Protein AF-Q5SN78-F1 (afdb_monomer_lite)

Secondary structure (DSSP, 8-state):
--HHHHHHHHHHHHHHHHHHHHHHHHHHHHHHHTPPPPPEEEEEEEEEES-SPPPGGGTTT-----PPPEEEEEEEEEEEPTTEEEEE-S--TT-EEEEEETTEEEEEEEPPPEEEE--SSS-EEEEEEEEEEEE--TT----HHHHHHHHHHHHHHS----EEEE-----EEEE-

pLDDT: mean 75.02, std 12.06, range [42.91, 91.19]

Structure (mmCIF, N/CA/C/O backbone):
data_AF-Q5SN78-F1
#
_entry.id   AF-Q5SN78-F1
#
loop_
_atom_site.group_PDB
_atom_site.id
_atom_site.type_symbol
_atom_site.label_atom_id
_atom_site.label_alt_id
_atom_site.label_comp_id
_atom_site.label_asym_id
_atom_site.label_entity_id
_atom_site.label_seq_id
_atom_site.pdbx_PDB_ins_code
_atom_site.Cartn_x
_atom_site.Cartn_y
_atom_site.Cartn_z
_atom_site.occupancy
_atom_site.B_iso_or_equiv
_atom_site.auth_seq_id
_atom_site.auth_comp_id
_atom_site.auth_asym_id
_atom_site.auth_atom_id
_atom_site.pdbx_PDB_model_num
ATOM 1 N N . MET A 1 1 ? 40.122 16.146 -62.791 1.00 51.25 1 MET A N 1
ATOM 2 C CA . MET A 1 1 ? 39.375 14.891 -62.563 1.00 51.25 1 MET A CA 1
ATOM 3 C C . MET A 1 1 ? 39.055 14.789 -61.069 1.00 51.25 1 MET A C 1
ATOM 5 O O . MET A 1 1 ? 39.635 13.968 -60.386 1.00 51.25 1 MET A O 1
ATOM 9 N N . THR A 1 2 ? 38.239 15.705 -60.532 1.00 56.12 2 THR A N 1
ATOM 10 C CA . THR A 1 2 ? 38.020 15.846 -59.067 1.00 56.12 2 THR A CA 1
ATOM 11 C C . THR A 1 2 ? 36.583 16.238 -58.711 1.00 56.12 2 THR A C 1
ATOM 13 O O . THR A 1 2 ? 36.059 15.780 -57.708 1.00 56.12 2 THR A O 1
ATOM 16 N N . LYS A 1 3 ? 35.892 16.979 -59.590 1.00 57.31 3 LYS A N 1
ATOM 17 C CA . LYS A 1 3 ? 34.516 17.461 -59.366 1.00 57.31 3 LYS A CA 1
ATOM 18 C C . LYS A 1 3 ? 33.502 16.355 -59.019 1.00 57.31 3 LYS A C 1
ATOM 20 O O . LYS A 1 3 ? 32.690 16.543 -58.132 1.00 57.31 3 LYS A O 1
ATOM 25 N N . SER A 1 4 ? 33.601 15.185 -59.658 1.00 60.88 4 SER A N 1
ATOM 26 C CA . SER A 1 4 ? 32.690 14.053 -59.405 1.00 60.88 4 SER A CA 1
ATOM 27 C C . SER A 1 4 ? 32.893 13.370 -58.045 1.00 60.88 4 SER A C 1
ATOM 29 O O . SER A 1 4 ? 31.996 12.670 -57.587 1.00 60.88 4 SER A O 1
ATOM 31 N N . ASP A 1 5 ? 34.068 13.519 -57.433 1.00 63.31 5 ASP A N 1
ATOM 32 C CA . ASP A 1 5 ? 34.442 12.851 -56.180 1.00 63.31 5 ASP A CA 1
ATOM 33 C C . ASP A 1 5 ? 34.016 13.701 -54.965 1.00 63.31 5 ASP A C 1
ATOM 35 O O . ASP A 1 5 ? 33.587 13.187 -53.932 1.00 63.31 5 ASP A O 1
ATOM 39 N N . ASP A 1 6 ? 34.045 15.027 -55.125 1.00 66.56 6 ASP A N 1
ATOM 40 C CA . ASP A 1 6 ? 33.576 15.985 -54.120 1.00 66.56 6 ASP A CA 1
ATOM 41 C C . ASP A 1 6 ? 32.041 15.985 -54.012 1.00 66.56 6 ASP A C 1
ATOM 43 O O . ASP A 1 6 ? 31.504 15.945 -52.904 1.00 66.56 6 ASP A O 1
ATOM 47 N N . ASP A 1 7 ? 31.333 15.908 -55.147 1.00 66.00 7 ASP A N 1
ATOM 48 C CA . ASP A 1 7 ? 29.868 15.801 -55.174 1.00 66.00 7 ASP A CA 1
ATOM 49 C C . ASP A 1 7 ? 29.386 14.495 -54.504 1.00 66.00 7 ASP A C 1
ATOM 51 O O . ASP A 1 7 ? 28.412 14.498 -53.752 1.00 66.00 7 ASP A O 1
ATOM 55 N N . LEU A 1 8 ? 30.104 13.377 -54.687 1.00 72.88 8 LEU A N 1
ATOM 56 C CA . LEU A 1 8 ? 29.766 12.091 -54.064 1.00 72.88 8 LEU A CA 1
ATOM 57 C C . LEU A 1 8 ? 29.957 12.111 -52.537 1.00 72.88 8 LEU A C 1
ATOM 59 O O . LEU A 1 8 ? 29.119 11.583 -51.800 1.00 72.88 8 LEU A O 1
ATOM 63 N N . LYS A 1 9 ? 31.023 12.756 -52.043 1.00 71.69 9 LYS A N 1
ATOM 64 C CA . LYS A 1 9 ? 31.276 12.927 -50.600 1.00 71.69 9 LYS A CA 1
ATOM 65 C C . LYS A 1 9 ? 30.211 13.803 -49.941 1.00 71.69 9 LYS A C 1
ATOM 67 O O . LYS A 1 9 ? 29.793 13.492 -48.826 1.00 71.69 9 LYS A O 1
ATOM 72 N N . CYS A 1 10 ? 29.719 14.832 -50.635 1.00 74.62 10 CYS A N 1
ATOM 73 C CA . CYS A 1 10 ? 28.644 15.697 -50.144 1.00 74.62 10 CYS A CA 1
ATOM 74 C C . CYS A 1 10 ? 27.327 14.952 -49.883 1.00 74.62 10 CYS A C 1
ATOM 76 O O . CYS A 1 10 ? 26.598 15.350 -48.980 1.00 74.62 10 CYS A O 1
ATOM 78 N N . PHE A 1 11 ? 27.032 13.868 -50.609 1.00 77.19 11 PHE A N 1
ATOM 79 C CA . PHE A 1 11 ? 25.847 13.037 -50.353 1.00 77.19 11 PHE A CA 1
ATOM 80 C C . PHE A 1 11 ? 26.132 11.867 -49.411 1.00 77.19 11 PHE A C 1
ATOM 82 O O . PHE A 1 11 ? 25.326 11.567 -48.534 1.00 77.19 11 PHE A O 1
ATOM 89 N N . TYR A 1 12 ? 27.280 11.209 -49.555 1.00 82.12 12 TYR A N 1
ATOM 90 C CA . TYR A 1 12 ? 27.589 10.002 -48.792 1.00 82.12 12 TYR A CA 1
ATOM 91 C C . TYR A 1 12 ? 27.860 10.289 -47.310 1.00 82.12 12 TYR A C 1
ATOM 93 O O . TYR A 1 12 ? 27.346 9.590 -46.439 1.00 82.12 12 TYR A O 1
ATOM 101 N N . VAL A 1 13 ? 28.619 11.345 -47.006 1.00 83.56 13 VAL A N 1
ATOM 102 C CA . VAL A 1 13 ? 28.973 11.709 -45.627 1.00 83.56 13 VAL A CA 1
ATOM 103 C C . VAL A 1 13 ? 27.740 11.997 -44.756 1.00 83.56 13 VAL A C 1
ATOM 105 O O . VAL A 1 13 ? 27.656 11.384 -43.692 1.00 83.56 13 VAL A O 1
ATOM 108 N N . PRO A 1 14 ? 26.755 12.835 -45.153 1.00 85.56 14 PRO A N 1
ATOM 109 C CA . PRO A 1 14 ? 25.571 13.072 -44.325 1.00 85.56 14 PRO A CA 1
ATOM 110 C C . PRO A 1 14 ? 24.673 11.836 -44.188 1.00 85.56 14 PRO A C 1
ATOM 112 O O . PRO A 1 14 ? 24.062 11.637 -43.143 1.00 85.56 14 PRO A O 1
ATOM 115 N N . ILE A 1 15 ? 24.598 10.977 -45.210 1.00 87.38 15 ILE A N 1
ATOM 116 C CA . ILE A 1 15 ? 23.815 9.736 -45.126 1.00 87.38 15 ILE A CA 1
ATOM 117 C C . ILE A 1 15 ? 24.444 8.789 -44.102 1.00 87.38 15 ILE A C 1
ATOM 119 O O . ILE A 1 15 ? 23.751 8.271 -43.226 1.00 87.38 15 ILE A O 1
ATOM 123 N N . VAL A 1 16 ? 25.764 8.597 -44.168 1.00 89.50 16 VAL A N 1
ATOM 124 C CA . VAL A 1 16 ? 26.482 7.736 -43.224 1.00 89.50 16 VAL A CA 1
ATOM 125 C C . VAL A 1 16 ? 26.392 8.286 -41.807 1.00 89.50 16 VAL A C 1
ATOM 127 O O . VAL A 1 16 ? 26.114 7.515 -40.893 1.00 89.50 16 VAL A O 1
ATOM 130 N N . THR A 1 17 ? 26.558 9.595 -41.600 1.00 88.56 17 THR A N 1
ATOM 131 C CA . THR A 1 17 ? 26.444 10.187 -40.258 1.00 88.56 17 THR A CA 1
ATOM 132 C C . THR A 1 17 ? 25.030 10.084 -39.696 1.00 88.56 17 THR A C 1
ATOM 134 O O . THR A 1 17 ? 24.891 9.802 -38.509 1.00 88.56 17 THR A O 1
ATOM 137 N N . MET A 1 18 ? 23.985 10.221 -40.519 1.00 89.88 18 MET A N 1
ATOM 138 C CA . MET A 1 18 ? 22.593 10.018 -40.094 1.00 89.88 18 MET A CA 1
ATOM 139 C C . MET A 1 18 ? 22.316 8.570 -39.687 1.00 89.88 18 MET A C 1
ATOM 141 O O . MET A 1 18 ? 21.693 8.334 -38.653 1.00 89.88 18 MET A O 1
ATOM 145 N N . ILE A 1 19 ? 22.811 7.595 -40.455 1.00 91.19 19 ILE A N 1
ATOM 146 C CA . ILE A 1 19 ? 22.688 6.173 -40.107 1.00 91.19 19 ILE A CA 1
ATOM 147 C C . ILE A 1 19 ? 23.429 5.888 -38.798 1.00 91.19 19 ILE A C 1
ATOM 149 O O . ILE A 1 19 ? 22.890 5.215 -37.919 1.00 91.19 19 ILE A O 1
ATOM 153 N N . LEU A 1 20 ? 24.642 6.417 -38.634 1.00 91.19 20 LEU A N 1
ATOM 154 C CA . LEU A 1 20 ? 25.440 6.241 -37.420 1.00 91.19 20 LEU A CA 1
ATOM 155 C C . LEU A 1 20 ? 24.748 6.873 -36.206 1.00 91.19 20 LEU A C 1
ATOM 157 O O . LEU A 1 20 ? 24.617 6.221 -35.175 1.00 91.19 20 LEU A O 1
ATOM 161 N N . ALA A 1 21 ? 24.228 8.093 -36.350 1.00 89.00 21 ALA A N 1
ATOM 162 C CA . ALA A 1 21 ? 23.476 8.783 -35.308 1.00 89.00 21 ALA A CA 1
ATOM 163 C C . ALA A 1 21 ? 22.191 8.032 -34.930 1.00 89.00 21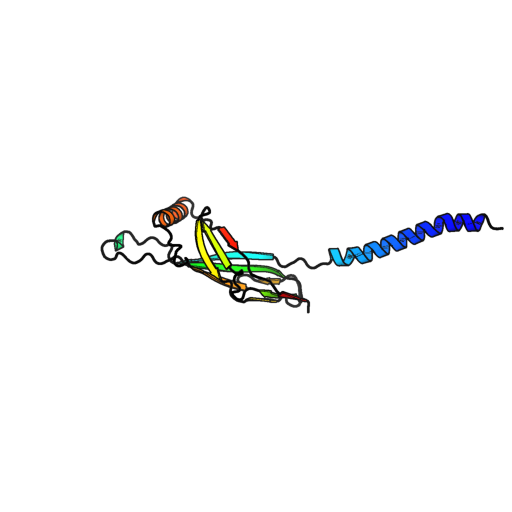 ALA A C 1
ATOM 165 O O . ALA A 1 21 ? 21.888 7.913 -33.746 1.00 89.00 21 ALA A O 1
ATOM 166 N N . PHE A 1 22 ? 21.467 7.477 -35.905 1.00 91.00 22 PHE A N 1
ATOM 167 C CA . PHE A 1 22 ? 20.277 6.668 -35.648 1.00 91.00 22 PHE A CA 1
ATOM 168 C C . PHE A 1 22 ? 20.617 5.374 -34.903 1.00 91.00 22 PHE A C 1
ATOM 170 O O . PHE A 1 22 ? 19.959 5.050 -33.921 1.00 91.00 22 PHE A O 1
ATOM 177 N N . ASN A 1 23 ? 21.674 4.662 -35.306 1.00 88.06 23 ASN A N 1
ATOM 178 C CA . ASN A 1 23 ? 22.122 3.463 -34.594 1.00 88.06 23 ASN A CA 1
ATOM 179 C C . ASN A 1 23 ? 22.551 3.794 -33.159 1.00 88.06 23 ASN A C 1
ATOM 181 O O . ASN A 1 23 ? 22.150 3.096 -32.233 1.00 88.06 23 ASN A O 1
ATOM 185 N N . VAL A 1 24 ? 23.301 4.882 -32.958 1.00 88.44 24 VAL A N 1
ATOM 186 C CA . VAL A 1 24 ? 23.676 5.360 -31.618 1.00 88.44 24 VAL A CA 1
ATOM 187 C C . VAL A 1 24 ? 22.431 5.698 -30.795 1.00 88.44 24 VAL A C 1
ATOM 189 O O . VAL A 1 24 ? 22.330 5.273 -29.648 1.00 88.44 24 VAL A O 1
ATOM 192 N N . LEU A 1 25 ? 21.453 6.394 -31.379 1.00 87.12 25 LEU A N 1
ATOM 193 C CA . LEU A 1 25 ? 20.190 6.711 -30.714 1.00 87.12 25 LEU A CA 1
ATOM 194 C C . LEU A 1 25 ? 19.427 5.442 -30.316 1.00 87.12 25 LEU A C 1
ATOM 196 O O . LEU A 1 25 ? 18.980 5.340 -29.181 1.00 87.12 25 LEU A O 1
ATOM 200 N N . VAL A 1 26 ? 19.314 4.459 -31.210 1.00 85.06 26 VAL A N 1
ATOM 201 C CA . VAL A 1 26 ? 18.657 3.174 -30.929 1.00 85.06 26 VAL A CA 1
ATOM 202 C C . VAL A 1 26 ? 19.376 2.431 -29.801 1.00 85.06 26 VAL A C 1
ATOM 204 O O . VAL A 1 26 ? 18.722 1.988 -28.862 1.00 85.06 26 VAL A O 1
ATOM 207 N N . PHE A 1 27 ? 20.709 2.367 -29.822 1.00 83.12 27 PHE A N 1
ATOM 208 C CA . PHE A 1 27 ? 21.501 1.751 -28.750 1.00 83.12 27 PHE A CA 1
ATOM 209 C C . PHE A 1 27 ? 21.334 2.446 -27.393 1.00 83.12 27 PHE A C 1
ATOM 211 O O . PHE A 1 27 ? 21.408 1.785 -26.360 1.00 83.12 27 PHE A O 1
ATOM 218 N N . ILE A 1 28 ? 21.100 3.760 -27.382 1.00 79.81 28 ILE A N 1
ATOM 219 C CA . ILE A 1 28 ? 20.840 4.520 -26.153 1.00 79.81 28 ILE A CA 1
ATOM 220 C C . ILE A 1 28 ? 19.390 4.334 -25.682 1.00 79.81 28 ILE A C 1
ATOM 222 O O . ILE A 1 28 ? 19.147 4.232 -24.483 1.00 79.81 28 ILE A O 1
ATOM 226 N N . VAL A 1 29 ? 18.423 4.286 -26.600 1.00 80.06 29 VAL A N 1
ATOM 227 C CA . VAL A 1 29 ? 16.986 4.275 -26.280 1.00 80.06 29 VAL A CA 1
ATOM 228 C C . VAL A 1 29 ? 16.472 2.878 -25.922 1.00 80.06 29 VAL A C 1
ATOM 230 O O . VAL A 1 29 ? 15.678 2.760 -24.991 1.00 80.06 29 VAL A O 1
ATOM 233 N N . LEU A 1 30 ? 16.937 1.822 -26.597 1.00 72.56 30 LEU A N 1
ATOM 234 C CA . LEU A 1 30 ? 16.543 0.434 -26.313 1.00 72.56 30 LEU A CA 1
ATOM 235 C C . LEU A 1 30 ? 16.642 0.056 -24.821 1.00 72.56 30 LEU A C 1
ATOM 237 O O . LEU A 1 30 ? 15.627 -0.351 -24.259 1.00 72.56 30 LEU A O 1
ATOM 241 N N . PRO A 1 31 ? 17.775 0.268 -24.119 1.00 66.44 31 PRO A N 1
ATOM 242 C CA . PRO A 1 31 ? 17.883 -0.101 -22.706 1.00 66.44 31 PRO A CA 1
ATOM 243 C C . PRO A 1 31 ? 17.014 0.757 -21.772 1.00 66.44 31 PRO A C 1
ATOM 245 O O . PRO A 1 31 ? 16.781 0.369 -20.629 1.00 66.44 31 PRO A O 1
ATOM 248 N N . ILE A 1 32 ? 16.548 1.928 -22.219 1.00 66.56 32 ILE A N 1
ATOM 249 C CA . ILE A 1 32 ? 15.644 2.786 -21.439 1.00 66.56 32 ILE A CA 1
ATOM 250 C C . ILE A 1 32 ? 14.211 2.254 -21.524 1.00 66.56 32 ILE A C 1
ATOM 252 O O . ILE A 1 32 ? 13.498 2.273 -20.525 1.00 66.56 32 ILE A O 1
ATOM 256 N N . ILE A 1 33 ? 13.800 1.768 -22.698 1.00 63.34 33 ILE A N 1
ATOM 257 C CA . ILE A 1 33 ? 12.476 1.168 -22.910 1.00 63.34 33 ILE A CA 1
ATOM 258 C C . ILE A 1 33 ? 12.400 -0.210 -22.247 1.00 63.34 33 ILE A C 1
ATOM 260 O O . ILE A 1 33 ? 11.391 -0.533 -21.625 1.00 63.34 33 ILE A O 1
ATOM 264 N N . ASP A 1 34 ? 13.482 -0.986 -22.318 1.00 59.06 34 ASP A N 1
ATOM 265 C CA . ASP A 1 34 ? 13.571 -2.312 -21.703 1.00 59.06 34 ASP A CA 1
ATOM 266 C C . ASP A 1 34 ? 13.830 -2.267 -20.194 1.00 59.06 34 ASP A C 1
ATOM 268 O O . ASP A 1 34 ? 14.024 -3.318 -19.575 1.00 59.06 34 ASP A O 1
ATOM 272 N N . ARG A 1 35 ? 13.820 -1.079 -19.562 1.00 58.47 35 ARG A N 1
ATOM 273 C CA . ARG A 1 35 ? 13.877 -1.029 -18.103 1.00 58.47 35 ARG A CA 1
ATOM 274 C C . ARG A 1 35 ? 12.679 -1.793 -17.546 1.00 58.47 35 ARG A C 1
ATOM 276 O O . ARG A 1 35 ? 11.534 -1.424 -17.825 1.00 58.47 35 ARG A O 1
ATOM 283 N N . PRO A 1 36 ? 12.921 -2.841 -16.746 1.00 60.66 36 PRO A N 1
ATOM 284 C CA . PRO A 1 36 ? 11.836 -3.533 -16.092 1.00 60.66 36 PRO A CA 1
ATOM 285 C C . PRO A 1 36 ? 11.111 -2.520 -15.194 1.00 60.66 36 PRO A C 1
ATOM 287 O O . PRO A 1 36 ? 11.779 -1.780 -14.469 1.00 60.66 36 PRO A O 1
ATOM 290 N N . PRO A 1 37 ? 9.772 -2.431 -15.279 1.00 64.50 37 PRO A N 1
ATOM 291 C CA . PRO A 1 37 ? 9.015 -1.496 -14.463 1.00 64.50 37 PRO A CA 1
ATOM 292 C C . PRO A 1 37 ? 9.266 -1.790 -12.984 1.00 64.50 37 PRO A C 1
ATOM 294 O O . PRO A 1 37 ? 9.364 -2.956 -12.592 1.00 64.50 37 PRO A O 1
ATOM 297 N N . ASP A 1 38 ? 9.364 -0.732 -12.183 1.00 69.69 38 ASP A N 1
ATOM 298 C CA . ASP A 1 38 ? 9.494 -0.864 -10.737 1.00 69.69 38 ASP A CA 1
ATOM 299 C C . ASP A 1 38 ? 8.291 -1.640 -10.169 1.00 69.69 38 ASP A C 1
ATOM 301 O O . ASP A 1 38 ? 7.162 -1.483 -10.658 1.00 69.69 38 ASP A O 1
ATOM 305 N N . PRO A 1 39 ? 8.502 -2.491 -9.148 1.00 74.50 39 PRO A N 1
ATOM 306 C CA . PRO A 1 39 ? 7.413 -3.220 -8.522 1.00 74.50 39 PRO A CA 1
ATOM 307 C C . PRO A 1 39 ? 6.411 -2.247 -7.901 1.00 74.50 39 PRO A C 1
ATOM 309 O O . PRO A 1 39 ? 6.771 -1.270 -7.241 1.00 74.50 39 PRO A O 1
ATOM 312 N N . VAL A 1 40 ? 5.132 -2.540 -8.098 1.00 80.81 40 VAL A N 1
ATOM 313 C CA . VAL A 1 40 ? 4.034 -1.755 -7.543 1.00 80.81 40 VAL A CA 1
ATOM 314 C C . VAL A 1 40 ? 3.663 -2.347 -6.192 1.00 80.81 40 VAL A C 1
ATOM 316 O O . VAL A 1 40 ? 3.288 -3.516 -6.104 1.00 80.81 40 VAL A O 1
ATOM 319 N N . PHE A 1 41 ? 3.750 -1.526 -5.151 1.00 80.44 41 PHE A N 1
ATOM 320 C CA . PHE A 1 41 ? 3.318 -1.872 -3.803 1.00 80.44 41 PHE A CA 1
ATOM 321 C C . PHE A 1 41 ? 1.912 -1.333 -3.565 1.00 80.44 41 PHE A C 1
ATOM 323 O O . PHE A 1 41 ? 1.633 -0.167 -3.849 1.00 80.44 41 PHE A O 1
ATOM 330 N N . SER A 1 42 ? 1.032 -2.160 -3.015 1.00 83.38 42 SER A N 1
ATOM 331 C CA . SER A 1 42 ? -0.309 -1.751 -2.600 1.00 83.38 42 SER A CA 1
ATOM 332 C C . SER A 1 42 ? -0.604 -2.278 -1.207 1.00 83.38 42 SER A C 1
ATOM 334 O O . SER A 1 42 ? -0.283 -3.420 -0.901 1.00 83.38 42 SER A O 1
ATOM 336 N N . VAL A 1 43 ? -1.226 -1.460 -0.363 1.00 86.44 43 VAL A N 1
ATOM 337 C CA . VAL A 1 43 ? -1.623 -1.867 0.988 1.00 86.44 43 VAL A CA 1
ATOM 338 C C . VAL A 1 43 ? -3.118 -2.142 1.010 1.00 86.44 43 VAL A C 1
ATOM 340 O O . VAL A 1 43 ? -3.910 -1.367 0.475 1.00 86.44 43 VAL A O 1
ATOM 343 N N . ARG A 1 44 ? -3.508 -3.244 1.643 1.00 87.38 44 ARG A N 1
ATOM 344 C CA . ARG A 1 44 ? -4.892 -3.686 1.765 1.00 87.38 44 ARG A CA 1
ATOM 345 C C . ARG A 1 44 ? -5.225 -3.965 3.220 1.00 87.38 44 ARG A C 1
ATOM 347 O O . ARG A 1 44 ? -4.528 -4.712 3.896 1.00 87.38 44 ARG A O 1
ATOM 354 N N . LEU A 1 45 ? -6.326 -3.396 3.694 1.00 85.38 45 LEU A N 1
ATOM 355 C CA . LEU A 1 45 ? -6.868 -3.709 5.011 1.00 85.38 45 LEU A CA 1
ATOM 356 C C . LEU A 1 45 ? -7.432 -5.138 5.006 1.00 85.38 45 LEU A C 1
ATOM 358 O O . LEU A 1 45 ? -8.316 -5.447 4.205 1.00 85.38 45 LEU A O 1
ATOM 362 N N . VAL A 1 46 ? -6.909 -6.005 5.873 1.00 85.81 46 VAL A N 1
ATOM 363 C CA . VAL A 1 46 ? -7.316 -7.418 5.983 1.00 85.81 46 VAL A CA 1
ATOM 364 C C . VAL A 1 46 ? -8.122 -7.715 7.240 1.00 85.81 46 VAL A C 1
ATOM 366 O O . VAL A 1 46 ? -8.942 -8.631 7.220 1.00 85.81 46 VAL A O 1
ATOM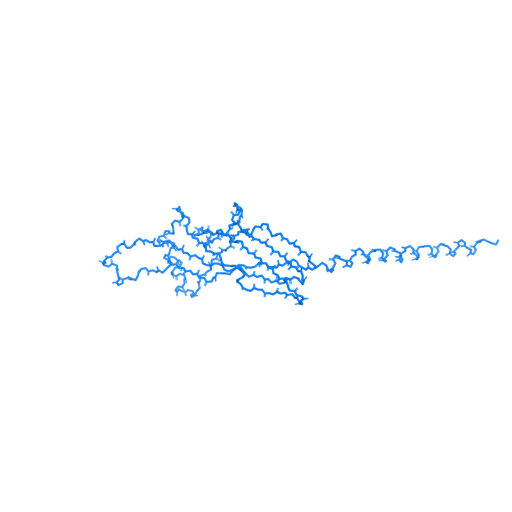 369 N N . GLY A 1 47 ? -7.948 -6.927 8.300 1.00 81.88 47 GLY A N 1
ATOM 370 C CA . GLY A 1 47 ? -8.640 -7.127 9.568 1.00 81.88 47 GLY A CA 1
ATOM 371 C C . GLY A 1 47 ? -8.795 -5.831 10.351 1.00 81.88 47 GLY A C 1
ATOM 372 O O . GLY A 1 47 ? -7.972 -4.922 10.245 1.00 81.88 47 GLY A O 1
ATOM 373 N N . VAL A 1 48 ? -9.877 -5.745 11.123 1.00 83.25 48 VAL A N 1
ATOM 374 C CA . VAL A 1 48 ? -10.093 -4.688 12.113 1.00 83.25 48 VAL A CA 1
ATOM 375 C C . VAL A 1 48 ? -10.602 -5.350 13.382 1.00 83.25 48 VAL A C 1
ATOM 377 O O . VAL A 1 48 ? -11.673 -5.955 13.371 1.00 83.25 48 VAL A O 1
ATOM 380 N N . GLU A 1 49 ? -9.855 -5.212 14.467 1.00 80.31 49 GLU A N 1
ATOM 381 C CA . GLU A 1 49 ? -10.232 -5.691 15.794 1.00 80.31 49 GLU A CA 1
ATOM 382 C C . GLU A 1 49 ? -10.557 -4.504 16.703 1.00 80.31 49 GLU A C 1
ATOM 384 O O . GLU A 1 49 ? -10.024 -3.403 16.549 1.00 80.31 49 GLU A O 1
ATOM 389 N N . GLY A 1 50 ? -11.445 -4.713 17.676 1.00 73.50 50 GLY A N 1
ATOM 390 C CA . GLY A 1 50 ? -11.722 -3.706 18.698 1.00 73.50 50 GLY A CA 1
ATOM 391 C C . GLY A 1 50 ? -12.464 -2.472 18.180 1.00 73.50 50 GLY A C 1
ATOM 392 O O . GLY A 1 50 ? -12.446 -1.441 18.838 1.00 73.50 50 GLY A O 1
ATOM 393 N N . LEU A 1 51 ? -13.131 -2.531 17.026 1.00 71.19 51 LEU A N 1
ATOM 394 C CA . LEU A 1 51 ? -14.051 -1.474 16.575 1.00 71.19 51 LEU A CA 1
ATOM 395 C C . LEU A 1 51 ? -15.531 -1.840 16.774 1.00 71.19 51 LEU A C 1
ATOM 397 O O . LEU A 1 51 ? -16.413 -1.046 16.445 1.00 71.19 51 LEU A O 1
ATOM 401 N N . ASP A 1 52 ? -15.796 -3.023 17.325 1.00 66.06 52 ASP A N 1
ATOM 402 C CA . ASP A 1 52 ? -17.145 -3.511 17.584 1.00 66.06 52 ASP A CA 1
ATOM 403 C C . ASP A 1 52 ? -17.787 -2.754 18.753 1.00 66.06 52 ASP A C 1
ATOM 405 O O . ASP A 1 52 ? -17.139 -2.398 19.743 1.00 66.06 52 ASP A O 1
ATOM 409 N N . HIS A 1 53 ? -19.078 -2.451 18.613 1.00 61.53 53 HIS A N 1
ATOM 410 C CA . HIS A 1 53 ? -19.831 -1.767 19.656 1.00 61.53 53 HIS A CA 1
ATOM 411 C C . HIS A 1 53 ? -20.069 -2.727 20.834 1.00 61.53 53 HIS A C 1
ATOM 413 O O . HIS A 1 53 ? -20.457 -3.872 20.593 1.00 61.53 53 HIS A O 1
ATOM 419 N N . PRO A 1 54 ? -19.889 -2.294 22.096 1.00 57.00 54 PRO A N 1
ATOM 420 C CA . PRO A 1 54 ? -20.325 -3.090 23.234 1.00 57.00 54 PRO A CA 1
ATOM 421 C C . PRO A 1 54 ? -21.838 -3.297 23.133 1.00 57.00 54 PRO A C 1
ATOM 423 O O . PRO A 1 54 ? -22.603 -2.335 23.084 1.00 57.00 54 PRO A O 1
ATOM 426 N N . ASP A 1 55 ? -22.251 -4.558 23.057 1.00 52.97 55 ASP A N 1
ATOM 427 C CA . ASP A 1 55 ? -23.643 -4.955 22.871 1.00 52.97 55 ASP A CA 1
ATOM 428 C C . ASP A 1 55 ? -24.543 -4.249 23.911 1.00 52.97 55 ASP A C 1
ATOM 430 O O . ASP A 1 55 ? -24.252 -4.317 25.114 1.00 52.97 55 ASP A O 1
ATOM 434 N N . PRO A 1 56 ? -25.636 -3.565 23.512 1.00 53.53 56 PRO A N 1
ATOM 435 C CA . PRO A 1 56 ? -26.492 -2.828 24.446 1.00 53.53 56 PRO A CA 1
ATOM 436 C C . PRO A 1 56 ? -27.124 -3.727 25.521 1.00 53.53 56 PRO A C 1
ATOM 438 O O . PRO A 1 56 ? -27.497 -3.242 26.586 1.00 53.53 56 PRO A O 1
ATOM 441 N N . CYS A 1 57 ? -27.187 -5.043 25.295 1.00 51.84 57 CYS A N 1
ATOM 442 C CA . CYS A 1 57 ? -27.655 -6.021 26.279 1.00 51.84 57 CYS A CA 1
ATOM 443 C C . CYS A 1 57 ? -26.638 -6.330 27.399 1.00 51.84 57 CYS A C 1
ATOM 445 O O . CYS A 1 57 ? -27.030 -6.886 28.422 1.00 51.84 57 CYS A O 1
ATOM 447 N N . HIS A 1 58 ? -25.365 -5.943 27.254 1.00 46.91 58 HIS A N 1
ATOM 448 C CA . HIS A 1 58 ? -24.303 -6.147 28.253 1.00 46.91 58 HIS A CA 1
ATOM 449 C C . HIS A 1 58 ? -23.926 -4.874 29.038 1.00 46.91 58 HIS A C 1
ATOM 451 O O . HIS A 1 58 ? -23.095 -4.931 29.948 1.00 46.91 58 HIS A O 1
ATOM 457 N N . GLN A 1 59 ? -24.570 -3.734 28.759 1.00 48.44 59 GLN A N 1
ATOM 458 C CA . GLN A 1 59 ? -24.279 -2.441 29.403 1.00 48.44 59 GLN A CA 1
ATOM 459 C C . GLN A 1 59 ? -24.580 -2.388 30.910 1.00 48.44 59 GLN A C 1
ATOM 461 O O . GLN A 1 59 ? -24.168 -1.442 31.577 1.00 48.44 59 GLN A O 1
ATOM 466 N N . LEU A 1 60 ? -25.262 -3.388 31.476 1.00 49.31 60 LEU A N 1
ATOM 467 C CA . LEU A 1 60 ? -25.656 -3.357 32.885 1.00 49.31 60 LEU A CA 1
ATOM 468 C C . LEU A 1 60 ? -24.559 -3.814 33.864 1.00 49.31 60 LEU A C 1
ATOM 470 O O . LEU A 1 60 ? -24.753 -3.661 35.067 1.00 49.31 60 LEU A O 1
ATOM 474 N N . GLN A 1 61 ? -23.431 -4.382 33.409 1.00 46.72 61 GLN A N 1
ATOM 475 C CA . GLN A 1 61 ? -22.471 -5.005 34.342 1.00 46.72 61 GLN A CA 1
ATOM 476 C C . GLN A 1 61 ? -20.986 -4.713 34.144 1.00 46.72 61 GLN A C 1
ATOM 478 O O . GLN A 1 61 ? -20.200 -5.099 35.006 1.00 46.72 61 GLN A O 1
ATOM 483 N N . SER A 1 62 ? -20.545 -4.008 33.107 1.00 43.62 62 SER A N 1
ATOM 484 C CA . SER A 1 62 ? -19.133 -3.622 33.036 1.00 43.62 62 SER A CA 1
ATOM 485 C C . SER A 1 62 ? -18.938 -2.403 32.155 1.00 43.62 62 SER A C 1
ATOM 487 O O . SER A 1 62 ? -19.135 -2.461 30.944 1.00 43.62 62 SER A O 1
ATOM 489 N N . ALA A 1 63 ? -18.460 -1.318 32.763 1.00 47.97 63 ALA A N 1
ATOM 490 C CA . ALA A 1 63 ? -17.635 -0.335 32.078 1.00 47.97 63 ALA A CA 1
ATOM 491 C C . ALA A 1 63 ? -16.328 -1.038 31.663 1.00 47.97 63 ALA A C 1
ATOM 493 O O . ALA A 1 63 ? -15.287 -0.874 32.295 1.00 47.97 63 ALA A O 1
ATOM 494 N N . ALA A 1 64 ? -16.409 -1.930 30.674 1.00 50.38 64 ALA A N 1
ATOM 495 C CA . ALA A 1 64 ? -15.235 -2.562 30.105 1.00 50.38 64 ALA A CA 1
ATOM 496 C C . ALA A 1 64 ? -14.382 -1.453 29.468 1.00 50.38 64 ALA A C 1
ATOM 498 O O . ALA A 1 64 ? -14.939 -0.607 28.758 1.00 50.38 64 ALA A O 1
ATOM 499 N N . PRO A 1 65 ? -13.061 -1.412 29.721 1.00 53.31 65 PRO A N 1
ATOM 500 C CA . PRO A 1 65 ? -12.182 -0.445 29.084 1.00 53.31 65 PRO A CA 1
ATOM 501 C C . PRO A 1 65 ? -12.360 -0.529 27.570 1.00 53.31 65 PRO A C 1
ATOM 503 O O . PRO A 1 65 ? -12.372 -1.627 27.011 1.00 53.31 65 PRO A O 1
ATOM 506 N N . ALA A 1 66 ? -12.520 0.618 26.908 1.00 60.66 66 ALA A N 1
ATOM 507 C CA . ALA A 1 66 ? -12.562 0.662 25.457 1.00 60.66 66 ALA A CA 1
ATOM 508 C C . ALA A 1 66 ? -11.248 0.074 24.925 1.00 60.66 66 ALA A C 1
ATOM 510 O O . ALA A 1 66 ? -10.195 0.699 25.032 1.00 60.66 66 ALA A O 1
ATOM 511 N N . VAL A 1 67 ? -11.311 -1.154 24.401 1.00 66.31 67 VAL A N 1
ATOM 512 C CA . VAL A 1 67 ? -10.150 -1.815 23.804 1.00 66.31 67 VAL A CA 1
ATOM 513 C C . VAL A 1 67 ? -9.686 -0.944 22.632 1.00 66.31 67 VAL A C 1
ATOM 515 O O . VAL A 1 67 ? -10.534 -0.576 21.805 1.00 66.31 67 VAL A O 1
ATOM 518 N N . PRO A 1 68 ? -8.400 -0.552 22.578 1.00 68.94 68 PRO A N 1
ATOM 519 C CA . PRO A 1 68 ? -7.872 0.211 21.459 1.00 68.94 68 PRO A CA 1
ATOM 520 C C . PRO A 1 68 ? -8.023 -0.610 20.172 1.00 68.94 68 PRO A C 1
ATOM 522 O O . PRO A 1 68 ? -7.775 -1.817 20.186 1.00 68.94 68 PRO A O 1
ATOM 525 N N . PRO A 1 69 ? -8.462 0.010 19.069 1.00 76.50 69 PRO A N 1
ATOM 526 C CA . PRO A 1 69 ? -8.647 -0.696 17.815 1.00 76.50 69 PRO A CA 1
ATOM 527 C C . PRO A 1 69 ? -7.299 -1.088 17.216 1.00 76.50 69 PRO A C 1
ATOM 529 O O . PRO A 1 69 ? -6.321 -0.337 17.291 1.00 76.50 69 PRO A O 1
ATOM 532 N N . VAL A 1 70 ? -7.290 -2.252 16.581 1.00 85.00 70 VAL A N 1
ATOM 533 C CA . VAL A 1 70 ? -6.139 -2.798 15.868 1.00 85.00 70 VAL A CA 1
ATOM 534 C C . VAL A 1 70 ? -6.538 -2.994 14.414 1.00 85.00 70 VAL A C 1
ATOM 536 O O . VAL A 1 70 ? -7.609 -3.525 14.125 1.00 85.00 70 VAL A O 1
ATOM 539 N N . PHE A 1 71 ? -5.685 -2.549 13.499 1.00 87.25 71 PHE A N 1
ATOM 540 C CA . PHE A 1 71 ? -5.881 -2.688 12.062 1.00 87.25 71 PHE A CA 1
ATOM 541 C C . PHE A 1 71 ? -4.779 -3.571 11.490 1.00 87.25 71 PHE A C 1
ATOM 543 O O . PHE A 1 71 ? -3.599 -3.238 11.596 1.00 87.25 71 PHE A O 1
ATOM 550 N N . ASP A 1 72 ? -5.166 -4.663 10.844 1.00 89.38 72 ASP A N 1
ATOM 551 C CA . ASP A 1 72 ? -4.236 -5.531 10.136 1.00 89.38 72 ASP A CA 1
ATOM 552 C C . ASP A 1 72 ? -4.181 -5.114 8.668 1.00 89.38 72 ASP A C 1
ATOM 554 O O . ASP A 1 72 ? -5.184 -5.143 7.948 1.00 89.38 72 ASP A O 1
ATOM 558 N N . LEU A 1 73 ? -2.995 -4.715 8.219 1.00 88.50 73 LEU A N 1
ATOM 559 C CA . LEU A 1 73 ? -2.731 -4.209 6.878 1.00 88.50 73 LEU A CA 1
ATOM 560 C C . LEU A 1 73 ? -1.811 -5.187 6.143 1.00 88.50 73 LEU A C 1
ATOM 562 O O . LEU A 1 73 ? -0.663 -5.369 6.531 1.00 88.50 73 LEU A O 1
ATOM 566 N N . ALA A 1 74 ? -2.280 -5.805 5.067 1.00 88.00 74 ALA A N 1
ATOM 567 C CA . ALA A 1 74 ? -1.448 -6.622 4.192 1.00 88.00 74 ALA A CA 1
ATOM 568 C C . ALA A 1 74 ? -0.788 -5.754 3.116 1.00 88.00 74 ALA A C 1
ATOM 570 O O . ALA A 1 74 ? -1.451 -4.945 2.468 1.00 88.00 74 ALA A O 1
ATOM 571 N N . VAL A 1 75 ? 0.511 -5.937 2.901 1.00 86.88 75 VAL A N 1
ATOM 572 C CA . VAL A 1 75 ? 1.230 -5.343 1.772 1.00 86.88 75 VAL A CA 1
ATOM 573 C C . VAL A 1 75 ? 1.257 -6.361 0.638 1.00 86.88 75 VAL A C 1
ATOM 575 O O . VAL A 1 75 ? 1.847 -7.436 0.755 1.00 86.88 75 VAL A O 1
ATOM 578 N N . ASP A 1 76 ? 0.607 -6.006 -0.459 1.00 86.38 76 ASP A N 1
ATOM 579 C CA . ASP A 1 76 ? 0.583 -6.748 -1.708 1.00 86.38 76 ASP A CA 1
ATOM 580 C C . ASP A 1 76 ? 1.609 -6.130 -2.673 1.00 86.38 76 ASP A C 1
ATOM 582 O O . ASP A 1 76 ? 1.845 -4.916 -2.676 1.00 86.38 76 ASP A O 1
ATOM 586 N N . VAL A 1 77 ? 2.223 -6.964 -3.508 1.00 85.00 77 VAL A N 1
ATOM 587 C CA . VAL A 1 77 ? 3.242 -6.540 -4.471 1.00 85.00 77 VAL A CA 1
ATOM 588 C C . VAL A 1 77 ? 2.929 -7.124 -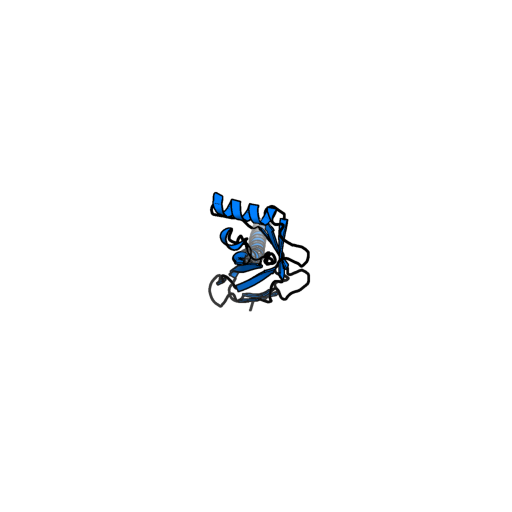5.836 1.00 85.00 77 VAL A C 1
ATOM 590 O O . VAL A 1 77 ? 2.689 -8.324 -5.978 1.00 85.00 77 VAL A O 1
ATOM 593 N N . GLY A 1 78 ? 2.961 -6.278 -6.862 1.00 82.44 78 GLY A N 1
ATOM 594 C CA . GLY A 1 78 ? 2.730 -6.668 -8.245 1.00 82.44 78 GLY A CA 1
ATOM 595 C C . GLY A 1 78 ? 3.832 -6.192 -9.181 1.00 82.44 78 GLY A C 1
ATOM 596 O O . GLY A 1 78 ? 4.491 -5.184 -8.943 1.00 82.44 78 GLY A O 1
ATOM 597 N N . GLY A 1 79 ? 4.002 -6.907 -10.292 1.00 76.31 79 GLY A N 1
ATOM 598 C CA . GLY A 1 79 ? 4.901 -6.469 -11.357 1.00 76.31 79 GLY A CA 1
ATOM 599 C C . GLY A 1 79 ? 6.380 -6.715 -11.068 1.00 76.31 79 GLY A C 1
ATOM 600 O O . GLY A 1 79 ? 7.213 -6.095 -11.718 1.00 76.31 79 GLY A O 1
ATOM 601 N N . VAL A 1 80 ? 6.707 -7.606 -10.129 1.00 78.94 80 VAL A N 1
ATOM 602 C CA . VAL A 1 80 ? 8.093 -7.881 -9.738 1.00 78.94 80 VAL A CA 1
ATOM 603 C C . VAL A 1 80 ? 8.837 -8.514 -10.919 1.00 78.94 80 VAL A C 1
ATOM 605 O O . VAL A 1 80 ? 8.397 -9.560 -11.402 1.00 78.94 80 VAL A O 1
ATOM 608 N N . PRO A 1 81 ? 9.923 -7.903 -11.419 1.00 72.75 81 PRO A N 1
ATOM 609 C CA . PRO A 1 81 ? 10.632 -8.433 -12.574 1.00 72.75 81 PRO A CA 1
ATOM 610 C C . PRO A 1 81 ? 11.403 -9.723 -12.247 1.00 72.75 81 PRO A C 1
ATOM 612 O O . PRO A 1 81 ? 11.749 -9.958 -11.090 1.00 72.75 81 PRO A O 1
ATOM 615 N N . PRO A 1 82 ? 11.705 -10.565 -13.249 1.00 74.19 82 PRO A N 1
ATOM 616 C CA . PRO A 1 82 ? 12.465 -11.789 -13.023 1.00 74.19 82 PRO A CA 1
ATOM 617 C C . PRO A 1 82 ? 13.861 -11.463 -12.485 1.00 74.19 82 PRO A C 1
ATOM 619 O O . PRO A 1 82 ? 14.468 -10.465 -12.877 1.00 74.19 82 PRO A O 1
ATOM 622 N N . ARG A 1 83 ? 14.363 -12.314 -11.585 1.00 73.25 83 ARG A N 1
ATOM 623 C CA . ARG A 1 83 ? 15.638 -12.143 -10.859 1.00 73.25 83 ARG A CA 1
ATOM 624 C C . ARG A 1 83 ? 15.756 -10.860 -10.034 1.00 73.25 83 ARG A C 1
ATOM 626 O O . ARG A 1 83 ? 16.849 -10.480 -9.610 1.00 73.25 83 ARG A O 1
ATOM 633 N N . TYR A 1 84 ? 14.635 -1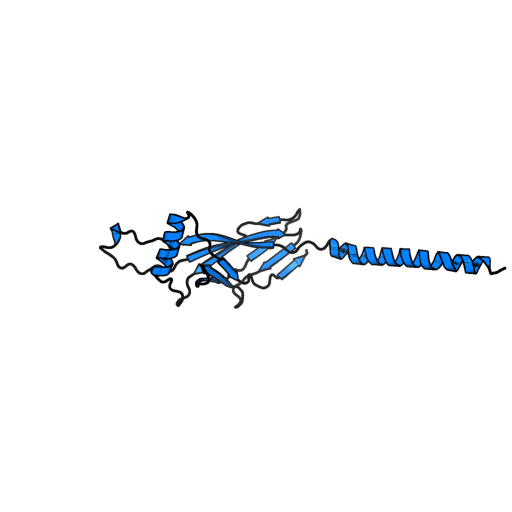0.199 -9.783 1.00 76.50 84 TYR A N 1
ATOM 634 C CA . TYR A 1 84 ? 14.570 -9.094 -8.850 1.00 76.50 84 TYR A CA 1
ATOM 635 C C . TYR A 1 84 ? 14.461 -9.634 -7.436 1.00 76.50 84 TYR A C 1
ATOM 637 O O . TYR A 1 84 ? 13.537 -10.383 -7.116 1.00 76.50 84 TYR A O 1
ATOM 645 N N . ARG A 1 85 ? 15.367 -9.205 -6.567 1.00 79.19 85 ARG A N 1
ATOM 646 C CA . ARG A 1 85 ? 15.255 -9.450 -5.138 1.00 79.19 85 ARG A CA 1
ATOM 647 C C . ARG A 1 85 ? 15.335 -8.131 -4.409 1.00 79.19 85 ARG A C 1
ATOM 649 O O . ARG A 1 85 ? 16.294 -7.381 -4.585 1.00 79.19 85 ARG A O 1
ATOM 656 N N . ALA A 1 86 ? 14.351 -7.863 -3.566 1.00 78.75 86 ALA A N 1
ATOM 657 C CA . ALA A 1 86 ? 14.384 -6.678 -2.736 1.00 78.75 86 ALA A CA 1
ATOM 658 C C . ALA A 1 86 ? 13.875 -6.954 -1.336 1.00 78.75 86 ALA A C 1
ATOM 660 O O . ALA A 1 86 ? 12.922 -7.706 -1.153 1.00 78.75 86 ALA A O 1
ATOM 661 N N . CYS A 1 87 ? 14.509 -6.328 -0.355 1.00 81.75 87 CYS A N 1
ATOM 662 C CA . CYS A 1 87 ? 14.048 -6.357 1.024 1.00 81.75 87 CYS A CA 1
ATOM 663 C C . CYS A 1 87 ? 13.765 -4.928 1.488 1.00 81.75 87 CYS A C 1
ATOM 665 O O . CYS A 1 87 ? 14.496 -3.997 1.137 1.00 81.75 87 CYS A O 1
ATOM 667 N N . GLY A 1 88 ? 12.683 -4.768 2.241 1.00 78.94 88 GLY A N 1
ATOM 668 C CA . GLY A 1 88 ? 12.198 -3.497 2.766 1.00 78.94 88 GLY A CA 1
ATOM 669 C C . GLY A 1 88 ? 11.659 -3.651 4.187 1.00 78.94 88 GLY A C 1
ATOM 670 O O . GLY A 1 88 ? 11.646 -4.751 4.744 1.00 78.94 88 GLY A O 1
ATOM 671 N N . GLY A 1 89 ? 11.228 -2.539 4.779 1.00 77.25 89 GLY A N 1
ATOM 672 C CA . GLY A 1 89 ? 10.802 -2.484 6.177 1.00 77.25 89 GLY A CA 1
ATOM 673 C C . GLY A 1 89 ? 11.958 -2.633 7.171 1.00 77.25 89 GLY A C 1
ATOM 674 O O . GLY A 1 89 ? 13.112 -2.335 6.861 1.00 77.25 89 GLY A O 1
ATOM 675 N N . GLY A 1 90 ? 11.643 -3.088 8.385 1.00 71.00 90 GLY A N 1
ATOM 676 C CA . GLY A 1 90 ? 12.639 -3.332 9.437 1.00 71.00 90 GLY A CA 1
ATOM 677 C C . GLY A 1 90 ? 12.668 -2.287 10.553 1.00 71.00 90 GLY A C 1
ATOM 678 O O . GLY A 1 90 ? 13.654 -2.216 11.279 1.00 71.00 90 GLY A O 1
ATOM 679 N N . GLY A 1 91 ? 11.599 -1.502 10.711 1.00 62.66 91 GLY A N 1
ATOM 680 C CA . GLY A 1 91 ? 11.395 -0.670 11.900 1.00 62.66 91 GLY A CA 1
ATOM 681 C C . GLY A 1 91 ? 12.323 0.540 12.029 1.00 62.66 91 GLY A C 1
ATOM 682 O O . GLY A 1 91 ? 12.536 1.009 13.141 1.00 62.66 91 GLY A O 1
ATOM 683 N N . GLY A 1 92 ? 12.878 1.051 10.925 1.00 65.44 92 GLY A N 1
ATOM 684 C CA . GLY A 1 92 ? 13.495 2.381 10.936 1.00 65.44 92 GLY A CA 1
ATOM 685 C C . GLY A 1 92 ? 12.450 3.465 11.222 1.00 65.44 92 GLY A C 1
ATOM 686 O O . GLY A 1 92 ? 11.271 3.261 10.923 1.00 65.44 92 GLY A O 1
ATOM 687 N N . ASP A 1 93 ? 12.884 4.614 11.746 1.00 63.19 93 ASP A N 1
ATOM 688 C CA . ASP A 1 93 ? 12.005 5.711 12.201 1.00 63.19 93 ASP A CA 1
ATOM 689 C C . ASP A 1 93 ? 11.002 6.196 11.131 1.00 63.19 93 ASP A C 1
ATOM 691 O O . ASP A 1 93 ? 9.910 6.651 11.461 1.00 63.19 93 ASP A O 1
ATOM 695 N N . ASP A 1 94 ? 11.327 6.016 9.846 1.00 70.62 94 ASP A N 1
ATOM 696 C CA . ASP A 1 94 ? 10.477 6.409 8.716 1.00 70.62 94 ASP A CA 1
ATOM 697 C C . ASP A 1 94 ? 9.571 5.276 8.183 1.00 70.62 94 ASP A C 1
ATOM 699 O O . ASP A 1 94 ? 8.797 5.496 7.255 1.00 70.62 94 ASP A O 1
ATOM 703 N N . THR A 1 95 ? 9.658 4.049 8.713 1.00 82.56 95 THR A N 1
ATOM 704 C CA . THR A 1 95 ? 8.954 2.855 8.186 1.00 82.56 95 THR A CA 1
ATOM 705 C C . THR A 1 95 ? 7.622 2.596 8.881 1.00 82.56 95 THR A C 1
ATOM 707 O O . THR A 1 95 ? 7.405 1.568 9.526 1.00 82.56 95 THR A O 1
ATOM 710 N N . VAL A 1 96 ? 6.719 3.566 8.771 1.00 84.62 96 VAL A N 1
ATOM 711 C CA . VAL A 1 96 ? 5.444 3.560 9.489 1.00 84.62 96 VAL A CA 1
ATOM 712 C C . VAL A 1 96 ? 4.285 3.684 8.509 1.00 84.62 96 VAL A C 1
ATOM 714 O O . VAL A 1 96 ? 4.297 4.530 7.613 1.00 84.62 96 VAL A O 1
ATOM 717 N N . LEU A 1 97 ? 3.265 2.851 8.711 1.00 86.75 97 LEU A N 1
ATOM 718 C CA . LEU A 1 97 ? 1.947 2.999 8.106 1.00 86.75 97 LEU A CA 1
ATOM 719 C C . LEU A 1 97 ? 0.997 3.648 9.102 1.00 86.75 97 LEU A C 1
ATOM 721 O O . LEU A 1 97 ? 0.977 3.314 10.287 1.00 86.75 97 LEU A O 1
ATOM 725 N N . ARG A 1 98 ? 0.182 4.562 8.598 1.00 88.31 98 ARG A N 1
ATOM 726 C CA . ARG A 1 98 ? -0.837 5.281 9.338 1.00 88.31 98 ARG A CA 1
ATOM 727 C C . ARG A 1 98 ? -2.196 4.959 8.755 1.00 88.31 98 ARG A C 1
ATOM 729 O O . ARG A 1 98 ? -2.417 5.144 7.563 1.00 88.31 98 ARG A O 1
ATOM 736 N N . VAL A 1 99 ? -3.118 4.565 9.622 1.00 87.50 99 VAL A N 1
ATOM 737 C CA . VAL A 1 99 ? -4.531 4.420 9.273 1.00 87.50 99 VAL A CA 1
ATOM 738 C C . VAL A 1 99 ? -5.259 5.683 9.696 1.00 87.50 99 VAL A C 1
ATOM 740 O O . VAL A 1 99 ? -5.192 6.089 10.860 1.00 87.50 99 VAL A O 1
ATOM 743 N N . SER A 1 100 ? -5.961 6.306 8.759 1.00 87.06 100 SER A N 1
ATOM 744 C CA . SER A 1 100 ? -6.789 7.476 8.994 1.00 87.06 100 SER A CA 1
ATOM 745 C C . SER A 1 100 ? -8.227 7.240 8.535 1.00 87.06 100 SER A C 1
ATOM 747 O O . SER A 1 100 ? -8.518 6.441 7.647 1.00 87.06 100 SER A O 1
ATOM 749 N N . TYR A 1 101 ? -9.161 7.926 9.179 1.00 86.19 101 TYR A N 1
ATOM 750 C CA . TYR A 1 101 ? -10.565 7.933 8.808 1.00 86.19 101 TYR A CA 1
ATOM 751 C C . TYR A 1 101 ? -11.042 9.373 8.717 1.00 86.19 101 TYR A C 1
ATOM 753 O O . TYR A 1 101 ? -11.017 10.104 9.710 1.00 86.19 101 TYR A O 1
ATOM 761 N N . ARG A 1 102 ? -11.455 9.794 7.515 1.00 85.75 102 ARG A N 1
ATOM 762 C CA . ARG A 1 102 ? -11.881 11.176 7.223 1.00 85.75 102 ARG A CA 1
ATOM 763 C C . ARG A 1 102 ? -10.880 12.231 7.739 1.00 85.75 102 ARG A C 1
ATOM 765 O O . ARG A 1 102 ? -11.279 13.256 8.285 1.00 85.75 102 ARG A O 1
ATOM 772 N N . GLY A 1 103 ? -9.579 11.955 7.601 1.00 82.31 103 GLY A N 1
ATOM 773 C CA . GLY A 1 103 ? -8.487 12.831 8.048 1.00 82.31 103 GLY A CA 1
ATOM 774 C C . GLY A 1 103 ? -8.117 12.725 9.533 1.00 82.31 103 GLY A C 1
ATOM 775 O O . GLY A 1 103 ? -7.204 13.416 9.980 1.00 82.31 103 GLY A O 1
ATOM 776 N N . ILE A 1 104 ? -8.785 11.866 10.311 1.00 83.25 104 ILE A N 1
ATOM 777 C CA . ILE A 1 104 ? -8.452 11.614 11.719 1.00 83.25 104 ILE A CA 1
ATOM 778 C C . ILE A 1 104 ? -7.596 10.358 11.814 1.00 83.25 104 ILE A C 1
ATOM 780 O O . ILE A 1 104 ? -7.988 9.295 11.342 1.00 83.25 104 ILE A O 1
ATOM 784 N N . ILE A 1 105 ? -6.438 10.470 12.456 1.00 84.25 105 ILE A N 1
ATOM 785 C CA . ILE A 1 105 ? -5.498 9.363 12.622 1.00 84.25 105 ILE A CA 1
ATOM 786 C C . ILE A 1 105 ? -6.028 8.388 13.675 1.00 84.25 105 ILE A C 1
ATOM 788 O O . ILE A 1 105 ? -6.289 8.790 14.808 1.00 84.25 105 ILE A O 1
ATOM 792 N N . LEU A 1 106 ? -6.175 7.119 13.296 1.00 83.44 106 LEU A N 1
ATOM 793 C CA . LEU A 1 106 ? -6.712 6.066 14.156 1.00 83.44 106 LEU A CA 1
ATOM 794 C C . LEU A 1 106 ? -5.616 5.170 14.733 1.00 83.44 106 LEU A C 1
ATOM 796 O O . LEU A 1 106 ? -5.669 4.825 15.909 1.00 83.44 106 LEU A O 1
ATOM 800 N N . ALA A 1 107 ? -4.641 4.787 13.909 1.00 85.31 107 ALA A N 1
ATOM 801 C CA . ALA A 1 107 ? -3.616 3.823 14.287 1.00 85.31 107 ALA A CA 1
ATOM 802 C C . ALA A 1 107 ? -2.315 4.033 13.511 1.00 85.31 107 ALA A C 1
ATOM 804 O O . ALA A 1 107 ? -2.311 4.597 12.412 1.00 85.31 107 ALA A O 1
ATOM 805 N N . TRP A 1 108 ? -1.224 3.540 14.091 1.00 86.44 108 TRP A N 1
ATOM 806 C CA . TRP A 1 108 ? 0.110 3.525 13.505 1.00 86.44 108 TRP A CA 1
ATOM 807 C C . TRP A 1 108 ? 0.683 2.115 13.604 1.00 86.44 108 TRP A C 1
ATOM 809 O O . TRP A 1 108 ? 0.505 1.445 14.618 1.00 86.44 108 TRP A O 1
ATOM 819 N N . GLY A 1 109 ? 1.378 1.664 12.568 1.00 84.94 109 GLY A N 1
ATOM 820 C CA . GLY A 1 109 ? 2.024 0.357 12.545 1.00 84.94 109 GLY A CA 1
ATOM 821 C C . GLY A 1 109 ? 3.414 0.451 11.946 1.00 84.94 109 GLY A C 1
ATOM 822 O O . GLY A 1 109 ? 3.584 0.990 10.852 1.00 84.94 109 GLY A O 1
ATOM 823 N N . CYS A 1 110 ? 4.406 -0.082 12.653 1.00 84.62 110 CYS A N 1
ATOM 824 C CA . CYS A 1 110 ? 5.749 -0.231 12.109 1.00 84.62 110 CYS A CA 1
ATOM 825 C C . CYS A 1 110 ? 5.759 -1.375 11.098 1.00 84.62 110 CYS A C 1
ATOM 827 O O . CYS A 1 110 ? 5.287 -2.476 11.390 1.00 84.62 110 CYS A O 1
ATOM 829 N N . VAL A 1 111 ? 6.320 -1.130 9.917 1.00 84.00 111 VAL A N 1
ATOM 830 C CA . VAL A 1 111 ? 6.398 -2.146 8.867 1.00 84.00 111 VAL A CA 1
ATOM 831 C C . VAL A 1 111 ? 7.483 -3.171 9.240 1.00 84.00 111 VAL A C 1
ATOM 833 O O . VAL A 1 111 ? 8.654 -2.788 9.385 1.00 84.00 111 VAL A O 1
ATOM 836 N N . PRO A 1 112 ? 7.143 -4.470 9.392 1.00 83.56 112 PRO A N 1
ATOM 837 C CA . PRO A 1 112 ? 8.131 -5.512 9.652 1.00 83.56 112 PRO A CA 1
ATOM 838 C C . PRO A 1 112 ? 9.122 -5.612 8.497 1.00 83.56 112 PRO A C 1
ATOM 840 O O . PRO A 1 112 ? 8.844 -5.162 7.388 1.00 83.56 112 PRO A O 1
ATOM 843 N N . SER A 1 113 ? 10.276 -6.233 8.726 1.00 83.75 113 SER A N 1
ATOM 844 C CA . SER A 1 113 ? 11.155 -6.575 7.612 1.00 83.75 113 SER A CA 1
ATOM 845 C C . SER A 1 113 ? 10.482 -7.609 6.710 1.00 83.75 113 SER A C 1
ATOM 847 O O . SER A 1 113 ? 9.923 -8.603 7.176 1.00 83.75 113 SER A O 1
ATOM 849 N N . PHE A 1 114 ? 10.544 -7.378 5.405 1.00 83.44 114 PHE A N 1
ATOM 850 C CA . PHE A 1 114 ? 10.010 -8.289 4.403 1.00 83.44 114 PHE A CA 1
ATOM 851 C C . PHE A 1 114 ? 10.931 -8.345 3.191 1.00 83.44 114 PHE A C 1
ATOM 853 O O . PHE A 1 114 ? 11.677 -7.405 2.912 1.00 83.44 114 PHE A O 1
ATOM 860 N N . CYS A 1 115 ? 10.877 -9.457 2.466 1.00 82.75 115 CYS A N 1
ATOM 861 C CA . CYS A 1 115 ? 11.646 -9.658 1.247 1.00 82.75 115 CYS A CA 1
ATOM 862 C C . CYS A 1 115 ? 10.742 -10.176 0.134 1.00 82.75 115 CYS A C 1
ATOM 864 O O . CYS A 1 115 ? 9.827 -10.961 0.369 1.00 82.75 115 CYS A O 1
ATOM 866 N N . ILE A 1 116 ? 11.039 -9.737 -1.079 1.00 82.38 116 ILE A N 1
ATOM 867 C CA . ILE A 1 116 ? 10.333 -10.065 -2.308 1.00 82.38 116 ILE A CA 1
ATOM 868 C C . ILE A 1 116 ? 11.332 -10.709 -3.255 1.00 82.38 116 ILE A C 1
ATOM 870 O O . ILE A 1 116 ? 12.464 -10.234 -3.388 1.00 82.38 116 ILE A O 1
ATOM 874 N N . ASP A 1 117 ? 10.886 -11.765 -3.924 1.00 79.88 117 ASP A N 1
ATOM 875 C CA . ASP A 1 117 ? 11.631 -12.463 -4.961 1.00 79.88 117 ASP A CA 1
ATOM 876 C C . ASP A 1 117 ? 10.763 -12.552 -6.222 1.00 79.88 117 ASP A C 1
ATOM 878 O O . ASP A 1 117 ? 9.612 -12.991 -6.171 1.00 79.88 117 ASP A O 1
ATOM 882 N N . GLY A 1 118 ? 11.298 -12.074 -7.343 1.00 72.12 118 GLY A N 1
ATOM 883 C CA . GLY A 1 118 ? 10.648 -12.093 -8.649 1.00 72.12 118 GLY A CA 1
ATOM 884 C C . GLY A 1 118 ? 10.689 -13.447 -9.352 1.00 72.12 118 GLY A C 1
ATOM 885 O O . GLY A 1 118 ? 10.049 -13.607 -10.390 1.00 72.12 118 GLY A O 1
ATOM 886 N N . GLY A 1 119 ? 11.415 -14.426 -8.804 1.00 71.88 119 GLY A N 1
ATOM 887 C CA . GLY A 1 119 ? 11.575 -15.744 -9.405 1.00 71.88 119 GLY A CA 1
ATOM 888 C C . GLY A 1 119 ? 12.258 -15.704 -10.777 1.00 71.88 119 GLY A C 1
ATOM 889 O O . GLY A 1 119 ? 12.808 -14.688 -11.209 1.00 71.88 119 GLY A O 1
ATOM 890 N N . GLU A 1 120 ? 12.247 -16.841 -11.478 1.00 61.59 120 GLU A N 1
ATOM 891 C CA . GLU A 1 120 ? 12.948 -16.987 -12.764 1.00 61.59 120 GLU A CA 1
ATOM 892 C C . GLU A 1 120 ? 12.100 -16.620 -13.994 1.00 61.59 120 GLU A C 1
ATOM 894 O O . GLU A 1 120 ? 12.663 -16.335 -15.049 1.00 61.59 120 GLU A O 1
ATOM 899 N N . HIS A 1 121 ? 10.764 -16.605 -13.887 1.00 53.66 121 HIS A N 1
ATOM 900 C CA . HIS A 1 121 ? 9.872 -16.481 -15.046 1.00 53.66 121 HIS A CA 1
ATOM 901 C C . HIS A 1 121 ? 8.685 -15.536 -14.792 1.00 53.66 121 HIS A C 1
ATOM 903 O O . HIS A 1 121 ? 7.874 -15.765 -13.898 1.00 53.66 121 HIS A O 1
ATOM 909 N N . GLY A 1 122 ? 8.527 -14.533 -15.664 1.00 60.22 122 GLY A N 1
ATOM 910 C CA . GLY A 1 122 ? 7.370 -13.629 -15.685 1.00 60.22 122 GLY A CA 1
ATOM 911 C C . GLY A 1 122 ? 7.437 -12.480 -14.674 1.00 60.22 122 GLY A C 1
ATOM 912 O O . GLY A 1 122 ? 8.444 -12.274 -14.007 1.00 60.22 122 GLY A O 1
ATOM 913 N N . ARG A 1 123 ? 6.358 -11.687 -14.603 1.00 66.25 123 ARG A N 1
ATOM 914 C CA . ARG A 1 123 ? 6.181 -10.660 -13.565 1.00 66.25 123 ARG A CA 1
ATOM 915 C C . ARG A 1 123 ? 5.472 -11.291 -12.374 1.00 66.25 123 ARG A C 1
ATOM 917 O O . ARG A 1 123 ? 4.281 -11.590 -12.482 1.00 66.25 123 ARG A O 1
ATOM 924 N N . ALA A 1 124 ? 6.178 -11.499 -11.267 1.00 72.12 124 ALA A N 1
ATOM 925 C CA . ALA A 1 124 ? 5.579 -12.106 -10.087 1.00 72.12 124 ALA A CA 1
ATOM 926 C C . ALA A 1 124 ? 4.609 -11.131 -9.399 1.00 72.12 124 ALA A C 1
ATOM 928 O O . ALA A 1 124 ? 4.797 -9.907 -9.391 1.00 72.12 124 ALA A O 1
ATOM 929 N N . ARG A 1 125 ? 3.546 -11.703 -8.833 1.00 79.06 125 ARG A N 1
ATOM 930 C CA . ARG A 1 125 ? 2.608 -11.032 -7.937 1.00 79.06 125 ARG A CA 1
ATOM 931 C C . ARG A 1 125 ? 2.521 -11.858 -6.666 1.00 79.06 125 ARG A C 1
ATOM 933 O O . ARG A 1 125 ? 2.343 -13.072 -6.742 1.00 79.06 125 ARG A O 1
ATOM 940 N N . ALA A 1 126 ? 2.645 -11.195 -5.530 1.00 77.50 126 ALA A N 1
ATOM 941 C CA . ALA A 1 126 ? 2.502 -11.806 -4.225 1.00 77.50 126 ALA A CA 1
ATOM 942 C C . ALA A 1 126 ? 1.549 -10.948 -3.399 1.00 77.50 126 ALA A C 1
ATOM 944 O O . ALA A 1 126 ? 1.810 -9.770 -3.155 1.00 77.50 126 ALA A O 1
ATOM 945 N N . ASP A 1 127 ? 0.435 -11.546 -2.998 1.00 81.88 127 ASP A N 1
ATOM 946 C CA . ASP A 1 127 ? -0.517 -10.908 -2.101 1.00 81.88 127 ASP A CA 1
ATOM 947 C C . ASP A 1 127 ? -0.123 -11.260 -0.654 1.00 81.88 127 ASP A C 1
ATOM 949 O O . ASP A 1 127 ? 0.204 -12.410 -0.355 1.00 81.88 127 ASP A O 1
ATOM 953 N N . GLY A 1 128 ? -0.133 -10.276 0.245 1.00 77.94 128 GLY A N 1
ATOM 954 C CA . GLY A 1 128 ? 0.186 -10.456 1.660 1.00 77.94 128 GLY A CA 1
ATOM 955 C C . GLY A 1 128 ? 1.641 -10.826 1.941 1.00 77.94 128 GLY A C 1
ATOM 956 O O . GLY A 1 128 ? 1.896 -11.661 2.804 1.00 77.94 128 GLY A O 1
ATOM 957 N N . VAL A 1 129 ? 2.595 -10.196 1.247 1.00 82.31 129 VAL A N 1
ATOM 958 C CA . VAL A 1 129 ? 4.041 -10.395 1.475 1.00 82.31 129 VAL A CA 1
ATOM 959 C C . VAL A 1 129 ? 4.412 -10.126 2.934 1.00 82.31 129 VAL A C 1
ATOM 961 O O . VAL A 1 129 ? 5.273 -10.796 3.502 1.00 82.31 129 VAL A O 1
ATOM 964 N N . VAL A 1 130 ? 3.743 -9.151 3.547 1.00 85.56 130 VAL A N 1
ATOM 965 C CA . VAL A 1 130 ? 3.846 -8.867 4.975 1.00 85.56 130 VAL A CA 1
ATOM 966 C C . VAL A 1 130 ? 2.518 -8.347 5.506 1.00 85.56 130 VAL A C 1
ATOM 968 O O . VAL A 1 130 ? 1.789 -7.650 4.799 1.00 85.56 130 VAL A O 1
ATOM 971 N N . VAL A 1 131 ? 2.216 -8.680 6.759 1.00 85.88 131 VAL A N 1
ATOM 972 C CA . VAL A 1 131 ? 1.090 -8.112 7.504 1.00 85.88 131 VAL A CA 1
ATOM 973 C C . VAL A 1 131 ? 1.644 -7.149 8.547 1.00 85.88 131 VAL A C 1
ATOM 975 O O . VAL A 1 131 ? 2.496 -7.512 9.356 1.00 85.88 131 VAL A O 1
ATOM 978 N N . VAL A 1 132 ? 1.173 -5.910 8.501 1.00 85.81 132 VAL A N 1
ATOM 979 C CA . VAL A 1 132 ? 1.502 -4.833 9.429 1.00 85.81 132 VAL A CA 1
ATOM 980 C C . VAL A 1 132 ? 0.351 -4.695 10.408 1.00 85.81 132 VAL A C 1
ATOM 982 O O . VAL A 1 132 ? -0.776 -4.403 10.008 1.00 85.81 132 VAL A O 1
ATOM 985 N N . ARG A 1 133 ? 0.649 -4.879 11.692 1.00 87.12 133 ARG A N 1
ATOM 986 C CA . ARG A 1 133 ? -0.299 -4.627 12.772 1.00 87.12 133 ARG A CA 1
ATOM 987 C C . ARG A 1 133 ? -0.202 -3.157 13.165 1.00 87.12 133 ARG A C 1
ATOM 989 O O . ARG A 1 133 ? 0.827 -2.723 13.680 1.00 87.12 133 ARG A O 1
ATOM 996 N N . ALA A 1 134 ? -1.242 -2.387 12.872 1.00 85.00 134 ALA A N 1
ATOM 997 C CA . ALA A 1 134 ? -1.338 -0.986 13.252 1.00 85.00 134 ALA A CA 1
ATOM 998 C C . ALA A 1 134 ? -2.209 -0.842 14.500 1.00 85.00 134 ALA A C 1
ATOM 1000 O O . ALA A 1 134 ? -3.370 -1.248 14.520 1.00 85.00 134 ALA A O 1
ATOM 1001 N N . GLU A 1 135 ? -1.646 -0.234 15.536 1.00 84.12 135 GLU A N 1
ATOM 1002 C CA . GLU A 1 135 ? -2.291 -0.051 16.832 1.00 84.12 135 GLU A CA 1
ATOM 1003 C C . GLU A 1 135 ? -2.525 1.437 17.098 1.00 84.12 135 GLU A C 1
ATOM 1005 O O . GLU A 1 135 ? -1.778 2.314 16.645 1.00 84.12 135 GLU A O 1
ATOM 1010 N N . ALA A 1 136 ? -3.584 1.749 17.840 1.00 74.62 136 ALA A N 1
ATOM 1011 C CA . ALA A 1 136 ? -3.772 3.092 18.364 1.00 74.62 136 ALA A CA 1
ATOM 1012 C C . ALA A 1 136 ? -2.592 3.446 19.285 1.00 74.62 136 ALA A C 1
ATOM 1014 O O . ALA A 1 136 ? -2.376 2.804 20.313 1.00 74.62 136 ALA A O 1
ATOM 1015 N N . GLY A 1 137 ? -1.818 4.477 18.927 1.00 62.12 137 GLY A N 1
ATOM 1016 C CA . GLY A 1 137 ? -0.758 4.981 19.802 1.00 62.12 137 GLY A CA 1
ATOM 1017 C C . GLY A 1 137 ? -1.327 5.385 21.167 1.00 62.12 137 GLY A C 1
ATOM 1018 O O . GLY A 1 137 ? -2.502 5.730 21.267 1.00 62.12 137 GLY A O 1
ATOM 1019 N N . ALA A 1 138 ? -0.501 5.406 22.216 1.00 49.47 138 ALA A N 1
ATOM 1020 C CA . ALA A 1 138 ? -0.938 5.680 23.595 1.00 49.47 138 ALA A CA 1
ATOM 1021 C C . ALA A 1 138 ? -1.738 6.996 23.787 1.00 49.47 138 ALA A C 1
ATOM 1023 O O . ALA A 1 138 ? -2.443 7.144 24.781 1.00 49.47 138 ALA A O 1
ATOM 1024 N N . CYS A 1 139 ? -1.670 7.932 22.829 1.00 42.91 139 CYS A N 1
ATOM 1025 C CA . CYS A 1 139 ? -2.443 9.182 22.805 1.00 42.91 139 CYS A CA 1
ATOM 1026 C C . CYS A 1 139 ? -3.564 9.229 21.742 1.00 42.91 139 CYS A C 1
ATOM 1028 O O . CYS A 1 139 ? -4.317 10.199 21.696 1.00 42.91 139 CYS A O 1
ATOM 1030 N N . ALA A 1 140 ? -3.692 8.216 20.883 1.00 53.47 140 ALA A N 1
ATOM 1031 C CA . ALA A 1 140 ? -4.688 8.132 19.814 1.00 53.47 140 ALA A CA 1
ATOM 1032 C C . ALA A 1 140 ? -5.896 7.289 20.255 1.00 53.47 140 ALA A C 1
ATOM 1034 O O . ALA A 1 140 ? -6.274 6.318 19.609 1.00 53.47 140 ALA A O 1
ATOM 1035 N N . ALA A 1 141 ? -6.517 7.637 21.383 1.00 57.41 141 ALA A N 1
ATOM 1036 C CA . ALA A 1 141 ? -7.775 7.008 21.763 1.00 57.41 141 ALA A CA 1
ATOM 1037 C C . ALA A 1 141 ? -8.875 7.447 20.781 1.00 57.41 141 ALA A C 1
ATOM 1039 O O . ALA A 1 141 ? -9.198 8.637 20.686 1.00 57.41 141 ALA A O 1
ATOM 1040 N N . ILE A 1 142 ? -9.474 6.497 20.055 1.00 67.06 142 ILE A N 1
ATOM 1041 C CA . ILE A 1 142 ? -10.687 6.776 19.281 1.00 67.06 142 ILE A CA 1
ATOM 1042 C C . ILE A 1 142 ? -11.770 7.219 20.266 1.00 67.06 142 ILE A C 1
ATOM 1044 O O . ILE A 1 142 ? -12.233 6.432 21.088 1.00 67.06 142 ILE A O 1
ATOM 1048 N N . ARG A 1 143 ? -12.197 8.483 20.172 1.00 69.56 143 ARG A N 1
ATOM 1049 C CA . ARG A 1 143 ? -13.356 8.984 20.926 1.00 69.56 143 ARG A CA 1
ATOM 1050 C C . ARG A 1 143 ? -14.598 8.165 20.581 1.00 69.56 143 ARG A C 1
ATOM 1052 O O . ARG A 1 143 ? -14.843 7.894 19.407 1.00 69.56 143 ARG A O 1
ATOM 1059 N N . ASP A 1 144 ? -15.452 7.904 21.568 1.00 67.06 144 ASP A N 1
ATOM 1060 C CA . ASP A 1 144 ? -16.701 7.147 21.379 1.00 67.06 144 ASP A CA 1
ATOM 1061 C C . ASP A 1 144 ? -17.583 7.705 20.253 1.00 67.06 144 ASP A C 1
ATOM 1063 O O . ASP A 1 144 ? -18.167 6.950 19.478 1.00 67.06 144 ASP A O 1
ATOM 1067 N N . GLY A 1 145 ? -17.623 9.033 20.093 1.00 70.38 145 GLY A N 1
ATOM 1068 C CA . GLY A 1 145 ? -18.338 9.679 18.989 1.00 70.38 145 GLY A CA 1
ATOM 1069 C C . GLY A 1 145 ? -17.796 9.300 17.605 1.00 70.38 145 GLY A C 1
ATOM 1070 O O . GLY A 1 145 ? -18.574 9.125 16.671 1.00 70.38 145 GLY A O 1
ATOM 1071 N N . LEU A 1 146 ? -16.479 9.116 17.476 1.00 77.38 146 LEU A N 1
ATOM 1072 C CA . LEU A 1 146 ? -15.840 8.678 16.236 1.00 77.38 146 LEU A CA 1
ATOM 1073 C C . LEU A 1 146 ? -16.094 7.189 15.975 1.00 77.38 146 LEU A C 1
ATOM 1075 O O . LEU A 1 146 ? -16.427 6.820 14.851 1.00 77.38 146 LEU A O 1
ATOM 1079 N N . ARG A 1 147 ? -16.033 6.347 17.015 1.00 77.62 147 ARG A N 1
ATOM 1080 C CA . ARG A 1 147 ? -16.408 4.926 16.910 1.00 77.62 147 ARG A CA 1
ATOM 1081 C C . ARG A 1 147 ? -17.869 4.775 16.474 1.00 77.62 147 ARG A C 1
ATOM 1083 O O . ARG A 1 147 ? -18.158 3.987 15.578 1.00 77.62 147 ARG A O 1
ATOM 1090 N N . ASN A 1 148 ? -18.780 5.563 17.048 1.00 79.19 148 ASN A N 1
ATOM 1091 C CA . ASN A 1 148 ? -20.195 5.535 16.682 1.00 79.19 148 ASN A CA 1
ATOM 1092 C C . ASN A 1 148 ? -20.434 5.990 15.236 1.00 79.19 148 ASN A C 1
ATOM 1094 O O . ASN A 1 148 ? -21.267 5.412 14.541 1.00 79.19 148 ASN A O 1
ATOM 1098 N N . LEU A 1 149 ? -19.688 6.990 14.758 1.00 82.38 149 LEU A N 1
ATOM 1099 C CA . LEU A 1 149 ? -19.745 7.418 13.360 1.00 82.38 149 LEU A CA 1
ATOM 1100 C C . LEU A 1 149 ? -19.320 6.295 12.415 1.00 82.38 149 LEU A C 1
ATOM 1102 O O . LEU A 1 149 ? -20.075 5.964 11.505 1.00 82.38 149 LEU A O 1
ATOM 1106 N N . ILE A 1 150 ? -18.161 5.679 12.665 1.00 82.31 150 ILE A N 1
ATOM 1107 C CA . ILE A 1 150 ? -17.659 4.580 11.832 1.00 82.31 150 ILE A CA 1
ATOM 1108 C C . ILE A 1 150 ? -18.656 3.413 11.822 1.00 82.31 150 ILE A C 1
ATOM 1110 O O . ILE A 1 150 ? -18.974 2.862 10.769 1.00 82.31 150 ILE A O 1
ATOM 1114 N N . TRP A 1 151 ? -19.203 3.067 12.987 1.00 79.94 151 TRP A N 1
ATOM 1115 C CA . TRP A 1 151 ? -20.202 2.012 13.111 1.00 79.94 151 TRP A CA 1
ATOM 1116 C C . TRP A 1 151 ? -21.493 2.324 12.351 1.00 79.94 151 TRP A C 1
ATOM 1118 O O . TRP A 1 151 ? -22.012 1.484 11.614 1.00 79.94 151 TRP A O 1
ATOM 1128 N N . THR A 1 152 ? -22.015 3.539 12.515 1.00 81.25 152 THR A N 1
ATOM 1129 C CA . THR A 1 152 ? -23.248 3.973 11.849 1.00 81.25 152 THR A CA 1
ATOM 1130 C C . THR A 1 152 ? -23.062 3.977 10.339 1.00 81.25 152 THR A C 1
ATOM 1132 O O . THR A 1 152 ? -23.922 3.483 9.618 1.00 81.25 152 THR A O 1
ATOM 1135 N N . GLU A 1 153 ? -21.919 4.460 9.855 1.00 85.12 153 GLU A N 1
ATOM 1136 C CA . GLU A 1 153 ? -21.582 4.451 8.435 1.00 85.12 153 GLU A CA 1
ATOM 1137 C C . GLU A 1 153 ? -21.505 3.026 7.886 1.00 85.12 153 GLU A C 1
ATOM 1139 O O . GLU A 1 153 ? -22.169 2.720 6.897 1.00 85.12 153 GLU A O 1
ATOM 1144 N N . ARG A 1 154 ? -20.825 2.118 8.598 1.00 83.75 154 ARG A N 1
ATOM 1145 C CA . ARG A 1 154 ? -20.788 0.691 8.252 1.00 83.75 154 ARG A CA 1
ATOM 1146 C C . ARG A 1 154 ? -22.183 0.087 8.166 1.00 83.75 154 ARG A C 1
ATOM 1148 O O . ARG A 1 154 ? -22.460 -0.686 7.255 1.00 83.75 154 ARG A O 1
ATOM 1155 N N . ARG A 1 155 ? -23.063 0.425 9.109 1.00 82.12 155 ARG A N 1
ATOM 1156 C CA . ARG A 1 155 ? -24.424 -0.118 9.180 1.00 82.12 155 ARG A CA 1
ATOM 1157 C C . ARG A 1 155 ? -25.335 0.434 8.085 1.00 82.12 155 ARG A C 1
ATOM 1159 O O . ARG A 1 155 ? -26.172 -0.304 7.579 1.00 82.12 155 ARG A O 1
ATOM 1166 N N . VAL A 1 156 ? -25.199 1.716 7.750 1.00 85.56 156 VAL A N 1
ATOM 1167 C CA . VAL A 1 156 ? -26.065 2.409 6.784 1.00 85.56 156 VAL A CA 1
ATOM 1168 C C . VAL A 1 156 ? -25.596 2.181 5.349 1.00 85.56 156 VAL A C 1
ATOM 1170 O O . VAL A 1 156 ? -26.416 1.900 4.481 1.00 85.56 156 VAL A O 1
ATOM 1173 N N . LEU A 1 157 ? -24.292 2.293 5.092 1.00 83.12 157 LEU A N 1
ATOM 1174 C CA . LEU A 1 157 ? -23.711 2.184 3.750 1.00 83.12 157 LEU A CA 1
ATOM 1175 C C . LEU A 1 157 ? -23.220 0.770 3.423 1.00 83.12 157 LEU A C 1
ATOM 1177 O O . LEU A 1 157 ? -22.869 0.495 2.279 1.00 83.12 157 LEU A O 1
ATOM 1181 N N . GLY A 1 158 ? -23.138 -0.119 4.416 1.00 80.88 158 GLY A N 1
ATOM 1182 C CA . GLY A 1 158 ? -22.574 -1.461 4.258 1.00 80.88 158 GLY A CA 1
ATOM 1183 C C . GLY A 1 158 ? -21.048 -1.486 4.110 1.00 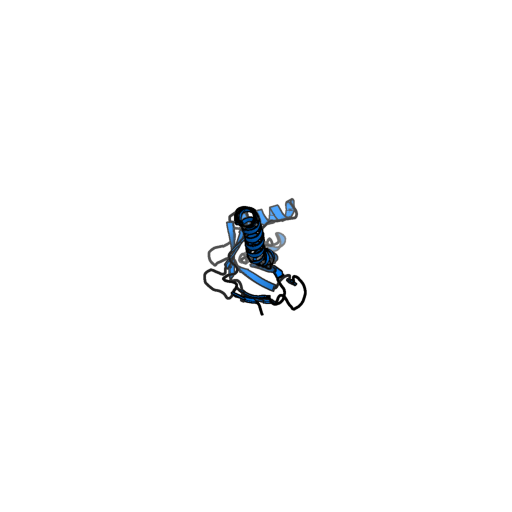80.88 158 GLY A C 1
ATOM 1184 O O . GLY A 1 158 ? -20.460 -2.566 4.121 1.00 80.88 158 GLY A O 1
ATOM 1185 N N . LYS A 1 159 ? -20.391 -0.323 3.999 1.00 81.00 159 LYS A N 1
ATOM 1186 C CA . LYS A 1 159 ? -18.933 -0.193 3.917 1.00 81.00 159 LYS A CA 1
ATOM 1187 C C . LYS A 1 159 ? -18.427 1.001 4.721 1.00 81.00 159 LYS A C 1
ATOM 1189 O O . LYS A 1 159 ? -19.165 1.949 4.970 1.00 81.00 159 LYS A O 1
ATOM 1194 N N . VAL A 1 160 ? -17.147 0.945 5.073 1.00 84.81 160 VAL A N 1
ATOM 1195 C CA . VAL A 1 160 ? -16.367 2.059 5.619 1.00 84.81 160 VAL A CA 1
ATOM 1196 C C . VAL A 1 160 ? -15.047 2.080 4.873 1.00 84.81 160 VAL A C 1
ATOM 1198 O O . VAL A 1 160 ? -14.407 1.037 4.746 1.00 84.81 160 VAL A O 1
ATOM 1201 N N . ASP A 1 161 ? -14.651 3.256 4.404 1.00 85.31 161 ASP A N 1
ATOM 1202 C CA . ASP A 1 161 ? -13.352 3.453 3.776 1.00 85.31 161 ASP A CA 1
ATOM 1203 C C . ASP A 1 161 ? -12.368 4.016 4.810 1.00 85.31 161 ASP A C 1
ATOM 1205 O O . ASP A 1 161 ? -12.638 5.027 5.465 1.00 85.31 161 ASP A O 1
ATOM 1209 N N . PHE A 1 162 ? -11.228 3.346 4.950 1.00 86.38 162 PHE A N 1
ATOM 1210 C CA . PHE A 1 162 ? -10.087 3.827 5.719 1.00 86.38 162 PHE A CA 1
ATOM 1211 C C . PHE A 1 162 ? -8.979 4.200 4.751 1.00 86.38 162 PHE A C 1
ATOM 1213 O O . PHE A 1 162 ? -8.732 3.490 3.777 1.00 86.38 162 PHE A O 1
ATOM 1220 N N . ASP A 1 163 ? -8.320 5.307 5.039 1.00 86.31 163 ASP A N 1
ATOM 1221 C CA . ASP A 1 163 ? -7.197 5.785 4.262 1.00 86.31 163 ASP A CA 1
ATOM 1222 C C . ASP A 1 163 ? -5.894 5.327 4.921 1.00 86.31 163 ASP A C 1
ATOM 1224 O O . ASP A 1 163 ? -5.738 5.416 6.142 1.00 86.31 163 ASP A O 1
ATOM 1228 N N . VAL A 1 164 ? -4.988 4.770 4.123 1.00 86.06 164 VAL A N 1
ATOM 1229 C CA . VAL A 1 164 ? -3.733 4.193 4.608 1.00 86.06 164 VAL A CA 1
ATOM 1230 C C . VAL A 1 164 ? -2.587 4.884 3.898 1.00 86.06 164 VAL A C 1
ATOM 1232 O O . VAL A 1 164 ? -2.378 4.705 2.702 1.00 86.06 164 VAL A O 1
ATOM 1235 N N . GLU A 1 165 ? -1.823 5.650 4.663 1.00 84.50 165 GLU A N 1
ATOM 1236 C CA . GLU A 1 165 ? -0.686 6.414 4.167 1.00 84.50 165 GLU A CA 1
ATOM 1237 C C . GLU A 1 165 ? 0.570 6.023 4.933 1.00 84.50 165 GLU A C 1
ATOM 1239 O O . GLU A 1 165 ? 0.522 5.724 6.125 1.00 84.50 165 GLU A O 1
ATOM 1244 N N . GLY A 1 166 ? 1.721 6.063 4.276 1.00 81.62 166 GLY A N 1
ATOM 1245 C CA . GLY A 1 166 ? 2.983 5.827 4.955 1.00 81.62 166 GLY A CA 1
ATOM 1246 C C . GLY A 1 166 ? 4.096 5.429 4.012 1.00 81.62 166 GLY A C 1
ATOM 1247 O O . GLY A 1 166 ? 3.948 5.447 2.790 1.00 81.62 166 GLY A O 1
ATOM 1248 N N . ASN A 1 167 ? 5.227 5.076 4.606 1.00 79.69 167 ASN A N 1
ATOM 1249 C CA . ASN A 1 167 ? 6.423 4.695 3.879 1.00 79.69 167 ASN A CA 1
ATOM 1250 C C . ASN A 1 167 ? 6.816 3.267 4.277 1.00 79.69 167 ASN A C 1
ATOM 1252 O O . ASN A 1 167 ? 6.947 2.944 5.455 1.00 79.69 167 ASN A O 1
ATOM 1256 N N . LEU A 1 168 ? 7.001 2.403 3.277 1.00 74.19 168 LEU A N 1
ATOM 1257 C CA . LEU A 1 168 ? 7.436 1.013 3.465 1.00 74.19 168 LEU A CA 1
ATOM 1258 C C . LEU A 1 168 ? 8.949 0.901 3.744 1.00 74.19 168 LEU A C 1
ATOM 1260 O O . LEU A 1 168 ? 9.474 -0.193 3.951 1.00 74.19 168 LEU A O 1
ATOM 1264 N N . GLY A 1 169 ? 9.649 2.035 3.769 1.00 69.56 169 GLY A N 1
ATOM 1265 C CA . GLY A 1 169 ? 11.085 2.148 3.963 1.00 69.56 169 GLY A CA 1
ATOM 1266 C C . GLY A 1 169 ? 11.880 2.089 2.670 1.00 69.56 169 GLY A C 1
ATOM 1267 O O . GLY A 1 169 ? 11.348 1.908 1.575 1.00 69.56 169 GLY A O 1
ATOM 1268 N N . LYS A 1 170 ? 13.202 2.243 2.804 1.00 67.12 170 LYS A N 1
ATOM 1269 C CA . LYS A 1 170 ? 14.119 2.019 1.687 1.00 67.12 170 LYS A CA 1
ATOM 1270 C C . LYS A 1 170 ? 14.074 0.545 1.305 1.00 67.12 170 LYS A C 1
ATOM 1272 O O . LYS A 1 170 ? 14.528 -0.312 2.057 1.00 67.12 170 LYS A O 1
ATOM 1277 N N . VAL A 1 171 ? 13.552 0.277 0.119 1.00 65.19 171 VAL A N 1
ATOM 1278 C CA . VAL A 1 171 ? 13.599 -1.041 -0.501 1.00 65.19 171 VAL A CA 1
ATOM 1279 C C . VAL A 1 171 ? 14.962 -1.172 -1.181 1.00 65.19 171 VAL A C 1
ATOM 1281 O O . VAL A 1 171 ? 15.245 -0.477 -2.155 1.00 65.19 171 VAL A O 1
ATOM 1284 N N . SER A 1 172 ? 15.840 -2.017 -0.638 1.00 64.38 172 SER A N 1
ATOM 1285 C CA . SER A 1 172 ? 17.141 -2.293 -1.256 1.00 64.38 172 SER A CA 1
ATOM 1286 C C . SER A 1 172 ? 16.964 -3.396 -2.287 1.00 64.38 172 SER A C 1
ATOM 1288 O O . SER A 1 172 ? 16.731 -4.547 -1.916 1.00 64.38 172 SER A O 1
ATOM 1290 N N . SER A 1 173 ? 17.047 -3.046 -3.570 1.00 64.25 173 SER A N 1
ATOM 1291 C CA . SER A 1 173 ? 16.856 -3.980 -4.679 1.00 64.25 173 SER A CA 1
ATOM 1292 C C . SER A 1 173 ? 18.172 -4.382 -5.331 1.00 64.25 173 SER A C 1
ATOM 1294 O O . SER A 1 173 ? 18.982 -3.523 -5.681 1.00 64.25 173 SER A O 1
ATOM 1296 N N . HIS A 1 174 ? 18.336 -5.677 -5.579 1.00 64.00 174 HIS A N 1
ATOM 1297 C CA . HIS A 1 174 ? 19.403 -6.236 -6.396 1.00 64.00 174 HIS A CA 1
ATOM 1298 C C . HIS A 1 174 ? 18.802 -7.047 -7.548 1.00 64.00 174 HIS A C 1
ATOM 1300 O O . HIS A 1 174 ? 17.879 -7.837 -7.347 1.00 64.00 174 HIS A O 1
ATOM 1306 N N . PHE A 1 175 ? 19.345 -6.844 -8.748 1.00 57.84 175 PHE A N 1
ATOM 1307 C CA . PHE A 1 175 ? 19.150 -7.743 -9.884 1.00 57.84 175 PHE A CA 1
ATOM 1308 C C . PHE A 1 175 ? 20.232 -8.822 -9.829 1.00 57.84 175 PHE A C 1
ATOM 1310 O O . PHE A 1 175 ? 21.412 -8.485 -9.702 1.00 57.84 175 PHE A O 1
ATOM 1317 N N . ILE A 1 176 ? 19.824 -10.090 -9.875 1.00 57.28 176 ILE A N 1
ATOM 1318 C CA . ILE A 1 176 ? 20.716 -11.263 -9.863 1.00 57.28 176 ILE A CA 1
ATOM 1319 C C . ILE A 1 176 ? 20.916 -11.797 -11.287 1.00 57.28 176 ILE A C 1
ATOM 1321 O O . ILE A 1 176 ? 19.975 -11.720 -12.108 1.00 57.28 176 ILE A O 1
#

Organism: Oryza sa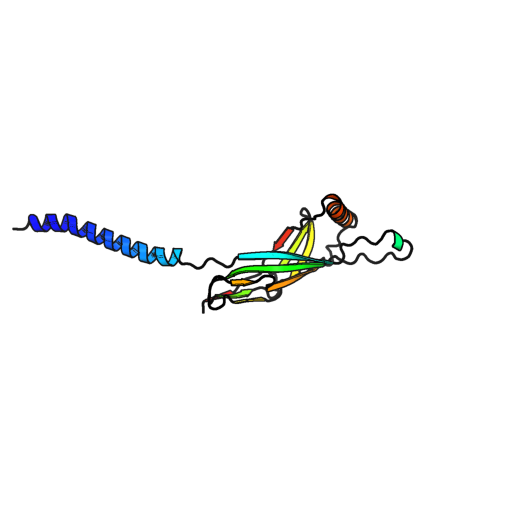tiva subsp. japonica (NCBI:txid39947)

Sequence (176 aa):
MTKSDDDLKCFYVPIVTMILAFNVLVFIVLPIIDRPPDPVFSVRLVGVEGLDHPDPCHQLQSAAPAVPPVFDLAVDVGGVPPRYRACGGGGGDDTVLRVSYRGIILAWGCVPSFCIDGGEHGRARADGVVVVRAEAGACAAIRDGLRNLIWTERRVLGKVDFDVEGNLGKVSSHFI

Foldseek 3Di:
DPVVVVVVCVPPVVVVVVVVVVVVVCVVVVVVVVPQDDKDKDKDWDDKPQLDDDPPVPVPPDPDPSDQMKIKIFIKIWSAAAQKKKKFFCQDPQQKKFKAAPNQTRWIWGQHIFMDHCHHDDIDIDTRSDITITTQPPPRGQDPVNSVVQVVCCVPVVDGDIDMDGDRGDIDMDRD

Radius of gyration: 28.54 Å; chains: 1; bounding box: 67×34×97 Å